Protein AF-A0AAW6Y0H8-F1 (afdb_monomer_lite)

InterPro domains:
  IPR003447 FemABX peptidyl transferase [PF02388] (2-88)
  IPR003447 FemABX peptidyl transferase [PS51191] (1-89)
  IPR016181 Acyl-CoA N-acyltransferase [SSF55729] (10-59)

pLDDT: mean 88.6, std 8.17, range [49.94, 97.69]

Sequence (89 aa):
FNSKGDPISTEKKELVSMLTNLNYQFDGLQKDYPGGEGDWHFVKDLDDLTEETLLKSFTKQGKSLVKKAKTFGIELHKLKRNELYKFKQ

Radius of gyration: 19.8 Å; chains: 1; bounding box: 46×23×46 Å

Organism: Streptococcus agalactiae (NCBI:txid1311)

Structure (mmCIF, N/CA/C/O backbone):
data_AF-A0AAW6Y0H8-F1
#
_entry.id   AF-A0AAW6Y0H8-F1
#
loop_
_atom_site.group_PDB
_atom_site.id
_atom_site.type_symbol
_atom_site.label_atom_id
_atom_site.label_alt_id
_atom_site.label_comp_id
_atom_site.label_asym_id
_atom_site.label_entity_id
_atom_site.label_seq_id
_atom_site.pdbx_PDB_ins_code
_atom_site.Cartn_x
_atom_site.Cartn_y
_atom_site.Cartn_z
_atom_site.occupancy
_atom_site.B_iso_or_equiv
_atom_site.auth_seq_id
_atom_site.auth_comp_id
_atom_site.auth_asym_id
_atom_site.auth_atom_id
_atom_site.pdbx_PDB_model_num
ATOM 1 N N . PHE A 1 1 ? 8.398 2.324 -3.438 1.00 74.75 1 PHE A N 1
ATOM 2 C CA . PHE A 1 1 ? 8.614 3.756 -3.145 1.00 74.75 1 PHE A CA 1
ATOM 3 C C . PHE A 1 1 ? 8.192 4.045 -1.712 1.00 74.75 1 PHE A C 1
ATOM 5 O O . PHE A 1 1 ? 7.515 3.206 -1.127 1.00 74.75 1 PHE A O 1
ATOM 12 N N . ASN A 1 2 ? 8.617 5.160 -1.116 1.00 77.19 2 ASN A N 1
ATOM 13 C CA . ASN A 1 2 ? 8.139 5.592 0.198 1.00 77.19 2 ASN A CA 1
ATOM 14 C C . ASN A 1 2 ? 6.784 6.316 0.048 1.00 77.19 2 ASN A C 1
ATOM 16 O O . ASN A 1 2 ? 6.283 6.508 -1.060 1.00 77.19 2 ASN A O 1
ATOM 20 N N . SER A 1 3 ? 6.197 6.764 1.159 1.00 69.69 3 SER A N 1
ATOM 21 C CA . SER A 1 3 ? 4.917 7.491 1.162 1.00 69.69 3 SER A CA 1
ATOM 22 C C . SER A 1 3 ? 4.950 8.876 0.496 1.00 69.69 3 SER A C 1
ATOM 24 O O . SER A 1 3 ? 3.916 9.536 0.439 1.00 69.69 3 SER A O 1
ATOM 26 N N . LYS A 1 4 ? 6.113 9.330 0.017 1.00 74.00 4 LYS A N 1
ATOM 27 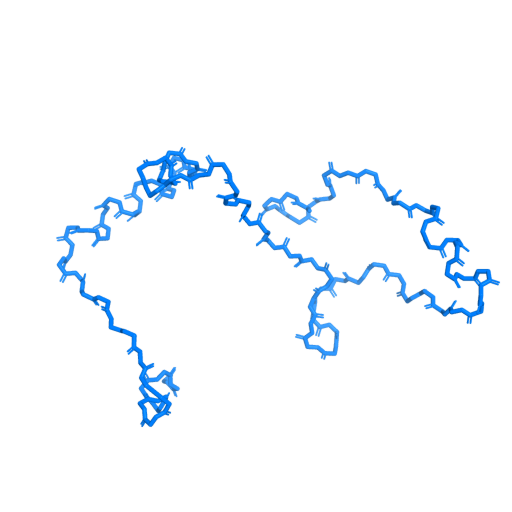C CA . LYS A 1 4 ? 6.308 10.570 -0.747 1.00 74.00 4 LYS A CA 1
ATOM 28 C C . LYS A 1 4 ? 6.573 10.316 -2.234 1.00 74.00 4 LYS A C 1
ATOM 30 O O . LYS A 1 4 ? 6.754 11.271 -2.978 1.00 74.00 4 LYS A O 1
ATOM 35 N N . GLY A 1 5 ? 6.581 9.053 -2.667 1.00 71.81 5 GLY A N 1
ATOM 36 C CA . GLY A 1 5 ? 6.903 8.698 -4.047 1.00 71.81 5 GLY A CA 1
ATOM 37 C C . GLY A 1 5 ? 8.404 8.669 -4.345 1.00 71.81 5 GLY A C 1
ATOM 38 O O . GLY A 1 5 ? 8.781 8.742 -5.509 1.00 71.81 5 GLY A O 1
ATOM 39 N N . ASP A 1 6 ? 9.259 8.542 -3.326 1.00 79.06 6 ASP A N 1
ATOM 40 C CA . ASP A 1 6 ? 10.700 8.376 -3.536 1.00 79.06 6 ASP A CA 1
ATOM 41 C C . ASP A 1 6 ? 11.080 6.884 -3.631 1.00 79.06 6 ASP A C 1
ATOM 43 O O . ASP A 1 6 ? 10.498 6.052 -2.919 1.00 79.06 6 ASP A O 1
ATOM 47 N N . PRO A 1 7 ? 12.085 6.505 -4.439 1.00 79.06 7 PRO A N 1
ATOM 48 C CA . PRO A 1 7 ? 12.626 5.148 -4.456 1.00 79.06 7 PRO A CA 1
ATOM 49 C C . PRO A 1 7 ? 13.163 4.724 -3.085 1.00 79.06 7 PRO A C 1
ATOM 51 O O . PRO A 1 7 ? 13.868 5.466 -2.413 1.00 79.06 7 PRO A O 1
ATOM 54 N N . ILE A 1 8 ? 12.818 3.500 -2.676 1.00 84.25 8 ILE A N 1
ATOM 55 C CA . ILE A 1 8 ? 13.271 2.876 -1.412 1.00 84.25 8 ILE A CA 1
ATOM 56 C C . ILE A 1 8 ? 14.336 1.803 -1.637 1.00 84.25 8 ILE A C 1
ATOM 58 O O . ILE A 1 8 ? 14.896 1.272 -0.685 1.00 84.25 8 ILE A O 1
ATOM 62 N N . SER A 1 9 ? 14.591 1.463 -2.896 1.00 83.88 9 SER A N 1
ATOM 63 C CA . SER A 1 9 ? 15.570 0.474 -3.313 1.00 83.88 9 SER A CA 1
ATOM 64 C C . SER A 1 9 ? 16.256 0.960 -4.577 1.00 83.88 9 SER A C 1
ATOM 66 O O . SER A 1 9 ? 15.713 1.780 -5.322 1.00 83.88 9 SER A O 1
ATOM 68 N N . THR A 1 10 ? 17.443 0.427 -4.831 1.00 84.25 10 THR A N 1
ATOM 69 C CA . THR A 1 10 ? 18.116 0.595 -6.113 1.00 84.25 10 THR A CA 1
ATOM 70 C C . THR A 1 10 ? 17.302 -0.053 -7.226 1.00 84.25 10 THR A C 1
ATOM 72 O O . THR A 1 10 ? 16.639 -1.073 -7.026 1.00 84.25 10 THR A O 1
ATOM 75 N N . GLU A 1 11 ? 17.365 0.547 -8.407 1.00 83.69 11 GLU A N 1
ATOM 76 C CA . GLU A 1 11 ? 16.821 -0.030 -9.630 1.00 83.69 11 GLU A CA 1
ATOM 77 C C . GLU A 1 11 ? 17.490 -1.379 -9.940 1.00 83.69 11 GLU A C 1
ATOM 79 O O . GLU A 1 11 ? 18.714 -1.507 -9.856 1.00 83.69 11 GLU A O 1
ATOM 84 N N . LYS A 1 12 ? 16.684 -2.372 -10.326 1.00 88.19 12 LYS A N 1
ATOM 85 C CA . LYS A 1 12 ? 17.141 -3.702 -10.750 1.00 88.19 12 LYS A CA 1
ATOM 86 C C . LYS A 1 12 ? 17.486 -3.712 -12.238 1.00 88.19 12 LYS A C 1
ATOM 88 O O . LYS A 1 12 ? 16.745 -4.252 -13.063 1.00 88.19 12 LYS A O 1
ATOM 93 N N . LYS A 1 13 ? 18.593 -3.058 -12.592 1.00 91.00 13 LYS A N 1
ATOM 94 C CA . LYS A 1 13 ? 19.030 -2.882 -13.990 1.00 91.00 13 LYS A CA 1
ATOM 95 C C . LYS A 1 13 ? 19.254 -4.209 -14.714 1.00 91.00 13 LYS A C 1
ATOM 97 O O . LYS A 1 13 ? 19.049 -4.282 -15.919 1.00 91.00 13 LYS A O 1
ATOM 102 N N . GLU A 1 14 ? 19.614 -5.260 -13.983 1.00 94.75 14 GLU A N 1
ATOM 103 C CA . GLU A 1 14 ? 19.809 -6.606 -14.513 1.00 94.75 14 GLU A CA 1
ATOM 104 C C . GLU A 1 14 ? 18.544 -7.177 -15.167 1.00 94.75 14 GLU A C 1
ATOM 106 O O . GLU A 1 14 ? 18.631 -7.807 -16.220 1.00 94.75 14 GLU A O 1
ATOM 111 N N . LEU A 1 15 ? 17.366 -6.906 -14.594 1.00 93.31 15 LEU A N 1
ATOM 112 C CA . LEU A 1 15 ? 16.090 -7.370 -15.142 1.00 93.31 15 LEU A CA 1
ATOM 113 C C . LEU A 1 15 ? 15.739 -6.621 -16.426 1.00 93.31 15 LEU A C 1
ATOM 115 O O . LEU A 1 15 ? 15.319 -7.238 -17.403 1.00 93.31 15 LEU A O 1
ATOM 119 N N . VAL A 1 16 ? 15.966 -5.304 -16.435 1.00 92.94 16 VAL A N 1
ATOM 120 C CA . VAL A 1 16 ? 15.773 -4.470 -17.627 1.00 92.94 16 VAL A CA 1
ATOM 121 C C . VAL A 1 16 ? 16.677 -4.966 -18.754 1.00 92.94 16 VAL A C 1
ATOM 123 O O . VAL A 1 16 ? 16.185 -5.239 -19.844 1.00 92.94 16 VAL A O 1
ATOM 126 N N . SER A 1 17 ? 17.972 -5.172 -18.484 1.00 95.31 17 SER A N 1
ATOM 127 C CA . SER A 1 17 ? 18.922 -5.693 -19.475 1.00 95.31 17 SER A CA 1
ATOM 128 C C . SER A 1 17 ? 18.546 -7.082 -19.990 1.00 95.31 17 SER A C 1
ATOM 130 O O . SER A 1 17 ? 18.661 -7.341 -21.184 1.00 95.31 17 SER A O 1
ATOM 132 N N . MET A 1 18 ? 18.080 -7.982 -19.120 1.00 96.94 18 MET A N 1
ATOM 133 C CA . MET A 1 18 ? 17.636 -9.315 -19.534 1.00 96.94 18 MET A CA 1
ATOM 134 C C . MET A 1 18 ? 16.498 -9.238 -20.562 1.00 96.94 18 MET A C 1
ATOM 136 O O . MET A 1 18 ? 16.520 -9.969 -21.549 1.00 96.94 18 MET A O 1
ATOM 140 N N . LEU A 1 19 ? 15.529 -8.344 -20.353 1.00 96.06 19 LEU A N 1
ATOM 141 C CA . LEU A 1 19 ? 14.388 -8.175 -21.254 1.00 96.06 19 LEU A CA 1
ATOM 142 C C . LEU A 1 19 ? 14.773 -7.437 -22.541 1.00 96.06 19 LEU A C 1
ATOM 144 O O . LEU A 1 19 ? 14.392 -7.869 -23.629 1.00 96.06 19 LEU A O 1
ATOM 148 N N . THR A 1 20 ? 15.569 -6.371 -22.460 1.00 96.19 20 THR A N 1
ATOM 149 C CA . THR A 1 20 ? 15.982 -5.624 -23.659 1.00 96.19 20 THR A CA 1
ATOM 150 C C . THR A 1 20 ? 16.918 -6.432 -24.559 1.00 96.19 20 THR A C 1
ATOM 152 O O . THR A 1 20 ? 16.831 -6.315 -25.780 1.00 96.19 20 THR A O 1
ATOM 155 N N . ASN A 1 21 ? 17.723 -7.343 -23.998 1.00 97.44 21 ASN A N 1
ATOM 156 C CA . ASN A 1 21 ? 18.514 -8.311 -24.771 1.00 97.44 21 ASN A CA 1
ATOM 157 C C . ASN A 1 21 ? 17.649 -9.301 -25.574 1.00 97.44 21 ASN A C 1
ATOM 159 O O . ASN A 1 21 ? 18.124 -9.885 -26.546 1.00 97.44 21 ASN A O 1
ATOM 163 N N . LEU A 1 22 ? 16.382 -9.487 -25.190 1.00 97.69 22 LEU A N 1
ATOM 164 C CA . LEU A 1 22 ? 15.386 -10.272 -25.928 1.00 97.69 22 LEU A CA 1
ATOM 165 C C . LEU A 1 22 ? 14.548 -9.403 -26.889 1.00 97.69 22 LEU A C 1
ATOM 167 O O . LEU A 1 22 ? 13.503 -9.844 -27.361 1.00 97.69 22 LEU A O 1
ATOM 171 N N . ASN A 1 23 ? 15.010 -8.184 -27.195 1.00 96.94 23 ASN A N 1
ATOM 172 C CA . ASN A 1 23 ? 14.367 -7.181 -28.054 1.00 96.94 23 ASN A CA 1
ATOM 173 C C . ASN A 1 23 ? 13.058 -6.569 -27.516 1.00 96.94 23 ASN A C 1
ATOM 175 O O . ASN A 1 23 ? 12.344 -5.906 -28.274 1.00 96.94 23 ASN A O 1
ATOM 179 N N . TYR A 1 24 ? 12.744 -6.721 -26.224 1.00 96.94 24 TYR A N 1
ATOM 180 C CA . TYR A 1 24 ? 11.675 -5.929 -25.604 1.00 96.94 24 TYR A CA 1
ATOM 181 C C . TYR A 1 24 ? 12.094 -4.458 -25.479 1.00 96.94 24 TYR A C 1
ATOM 183 O O . TYR A 1 24 ? 13.265 -4.150 -25.254 1.00 96.94 24 TYR A O 1
ATOM 191 N N . GLN A 1 25 ? 11.131 -3.545 -25.609 1.00 93.62 25 GLN A N 1
ATOM 192 C CA . GLN A 1 25 ? 11.342 -2.117 -25.371 1.00 93.62 25 GLN A CA 1
ATOM 193 C C . GLN A 1 25 ? 11.059 -1.795 -23.905 1.00 93.62 25 GLN A C 1
ATOM 195 O O . GLN A 1 25 ? 10.099 -2.302 -23.327 1.00 93.62 25 GLN A O 1
ATOM 200 N N . PHE A 1 26 ? 11.916 -0.977 -23.301 1.00 91.25 26 PHE A N 1
ATOM 201 C CA . PHE A 1 26 ? 11.714 -0.471 -21.951 1.00 91.25 26 PHE A CA 1
ATOM 202 C C . PHE A 1 26 ? 11.295 0.992 -22.032 1.00 91.25 26 PHE A C 1
ATOM 204 O O . PHE A 1 26 ? 12.110 1.854 -22.355 1.00 91.25 26 PHE A O 1
ATOM 211 N N . ASP A 1 27 ? 10.039 1.267 -21.693 1.00 87.12 27 ASP A N 1
ATOM 212 C CA . ASP A 1 27 ? 9.448 2.609 -21.776 1.00 87.12 27 ASP A CA 1
ATOM 213 C C . ASP A 1 27 ? 9.863 3.535 -20.613 1.00 87.12 27 ASP A C 1
ATOM 215 O O . ASP A 1 27 ? 9.323 4.632 -20.450 1.00 87.12 27 ASP A O 1
ATOM 219 N N . GLY A 1 28 ? 10.833 3.100 -19.801 1.00 87.12 28 GLY A N 1
ATOM 220 C CA . GLY A 1 28 ? 11.248 3.765 -18.573 1.00 87.12 28 GLY A CA 1
ATOM 221 C C . GLY A 1 28 ? 10.301 3.496 -17.402 1.00 87.12 28 GLY A C 1
ATOM 222 O O . GLY A 1 28 ? 9.231 2.920 -17.558 1.00 87.12 28 GLY A O 1
ATOM 223 N N . LEU A 1 29 ? 10.708 3.928 -16.206 1.00 82.44 29 LEU A N 1
ATOM 224 C CA . LEU A 1 29 ? 9.816 3.973 -15.046 1.00 82.44 29 LEU A CA 1
ATOM 225 C C . LEU A 1 29 ? 8.948 5.224 -15.155 1.00 82.44 29 LEU A C 1
ATOM 227 O O . LEU A 1 29 ? 9.446 6.348 -15.002 1.00 82.44 29 LEU A O 1
ATOM 231 N N . GLN A 1 30 ? 7.666 5.032 -15.429 1.00 79.75 30 GLN A N 1
ATOM 232 C CA . GLN A 1 30 ? 6.726 6.116 -15.637 1.00 79.75 30 GLN A CA 1
ATOM 233 C C . GLN A 1 30 ? 6.192 6.637 -14.295 1.00 79.75 30 GLN A C 1
ATOM 235 O O . GLN A 1 30 ? 6.261 6.005 -13.233 1.00 79.75 30 GLN A O 1
ATOM 240 N N . LYS A 1 31 ? 5.722 7.880 -14.336 1.00 77.44 31 LYS A N 1
ATOM 241 C CA . LYS A 1 31 ? 4.971 8.519 -13.256 1.00 77.44 31 LYS A CA 1
ATOM 242 C C . LYS A 1 31 ? 3.538 8.702 -13.751 1.00 77.44 31 LYS A C 1
ATOM 244 O O . LYS A 1 31 ? 3.298 8.651 -14.953 1.00 77.44 31 LYS A O 1
ATOM 249 N N . ASP A 1 32 ? 2.614 8.925 -12.826 1.00 78.25 32 ASP A N 1
ATOM 250 C CA . ASP A 1 32 ? 1.178 9.054 -13.101 1.00 78.25 32 ASP A CA 1
ATOM 251 C C . ASP A 1 32 ? 0.520 7.725 -13.534 1.00 78.25 32 ASP A C 1
ATOM 253 O O . ASP A 1 32 ? 0.938 6.660 -13.081 1.00 78.25 32 ASP A O 1
ATOM 257 N N . TYR A 1 33 ? -0.551 7.787 -14.336 1.00 80.62 33 TYR A N 1
ATOM 258 C CA . TYR A 1 33 ? -1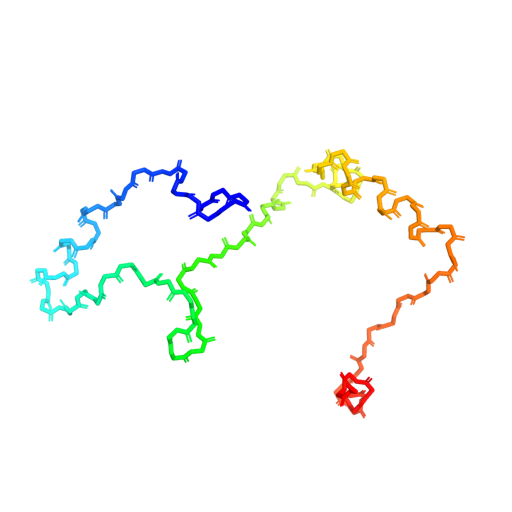.359 6.629 -14.763 1.00 80.62 33 TYR A CA 1
ATOM 259 C C . TYR A 1 33 ? -1.417 6.487 -16.298 1.00 80.62 33 TYR A C 1
ATOM 261 O O . TYR A 1 33 ? -2.498 6.571 -16.896 1.00 80.62 33 TYR A O 1
ATOM 269 N N . PRO A 1 34 ? -0.269 6.322 -16.970 1.00 77.88 34 PRO A N 1
ATOM 270 C CA . PRO A 1 34 ? -0.216 6.119 -18.413 1.00 77.88 34 PRO A CA 1
ATOM 271 C C . PRO A 1 34 ? -0.897 4.791 -18.780 1.00 77.88 34 PRO A C 1
ATOM 273 O O . PRO A 1 34 ? -0.582 3.741 -18.240 1.00 77.88 34 PRO A O 1
ATOM 276 N N . GLY A 1 35 ? -1.905 4.828 -19.657 1.00 76.94 35 GLY A N 1
ATOM 277 C CA . GLY A 1 35 ? -2.691 3.629 -19.995 1.00 76.94 35 GLY A CA 1
ATOM 278 C C . GLY A 1 35 ? -3.651 3.141 -18.895 1.00 76.94 35 GLY A C 1
ATOM 279 O O . GLY A 1 35 ? -4.357 2.159 -19.108 1.00 76.94 35 GLY A O 1
ATOM 280 N N . GLY A 1 36 ? -3.739 3.851 -17.763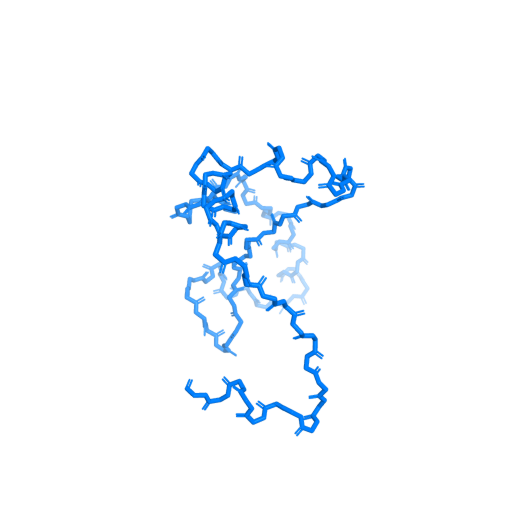 1.00 78.00 36 GLY A N 1
ATOM 281 C CA . GLY A 1 36 ? -4.698 3.601 -16.680 1.00 78.00 36 GLY A CA 1
ATOM 282 C C . GLY A 1 36 ? -4.155 2.821 -15.478 1.00 78.00 36 GLY A C 1
ATOM 283 O O . GLY A 1 36 ? -4.789 2.854 -14.423 1.00 78.00 36 GLY A O 1
ATOM 284 N N . GLU A 1 37 ? -2.986 2.189 -15.588 1.00 80.94 37 GLU A N 1
ATOM 285 C CA . GLU A 1 37 ? -2.292 1.527 -14.476 1.00 80.94 37 GLU A CA 1
ATOM 286 C C . GLU A 1 37 ? -0.991 2.277 -14.169 1.00 80.94 37 GLU A C 1
ATOM 288 O O . GLU A 1 37 ? -0.293 2.719 -15.075 1.00 80.94 37 GLU A O 1
ATOM 293 N N . GLY A 1 38 ? -0.701 2.498 -12.887 1.00 82.69 38 GLY A N 1
ATOM 294 C CA . GLY A 1 38 ? 0.523 3.177 -12.468 1.00 82.69 38 GLY A CA 1
ATOM 295 C C . GLY A 1 38 ? 1.623 2.172 -12.141 1.00 82.69 38 GLY A C 1
ATOM 296 O O . GLY A 1 38 ? 1.364 1.161 -11.493 1.00 82.69 38 GLY A O 1
ATOM 297 N N . ASP A 1 39 ? 2.870 2.493 -12.484 1.00 82.12 39 ASP A N 1
ATOM 298 C CA . ASP A 1 39 ? 4.034 1.649 -12.165 1.00 82.12 39 ASP A CA 1
ATOM 299 C C . ASP A 1 39 ? 4.281 1.512 -10.646 1.00 82.12 39 ASP A C 1
ATOM 301 O O . ASP A 1 39 ? 4.938 0.577 -10.176 1.00 82.12 39 ASP A O 1
ATOM 305 N N . TRP A 1 40 ? 3.748 2.443 -9.846 1.00 79.94 40 TRP A N 1
ATOM 306 C CA . TRP A 1 40 ? 3.983 2.533 -8.406 1.00 79.94 40 TRP A CA 1
ATOM 307 C C . TRP A 1 40 ? 2.789 2.065 -7.586 1.00 79.94 40 TRP A C 1
ATOM 309 O O . TRP A 1 40 ? 1.737 2.697 -7.560 1.00 79.94 40 TRP A O 1
ATOM 319 N N . HIS A 1 41 ? 3.016 1.022 -6.790 1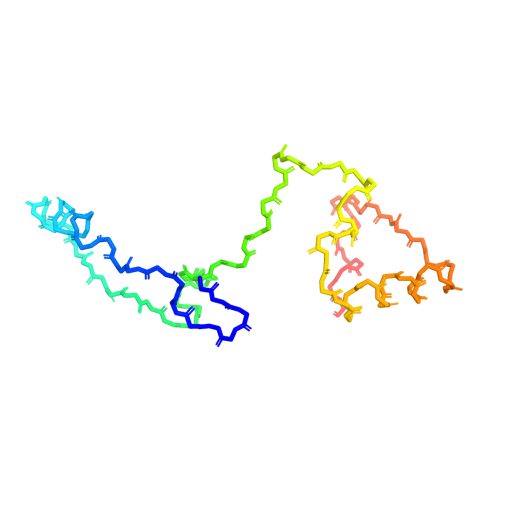.00 81.50 41 HIS A N 1
ATOM 320 C CA . HIS A 1 41 ? 2.013 0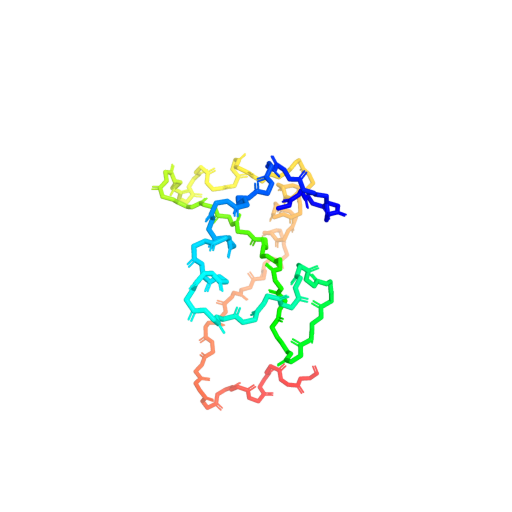.459 -5.896 1.00 81.50 41 HIS A CA 1
ATOM 321 C C . HIS A 1 41 ? 2.346 0.738 -4.426 1.00 81.50 41 HIS A C 1
ATOM 323 O O . HIS A 1 41 ? 3.469 0.504 -3.967 1.00 81.50 41 HIS A O 1
ATOM 329 N N . PHE A 1 42 ? 1.353 1.197 -3.657 1.00 83.12 42 PHE A N 1
ATOM 330 C CA . PHE A 1 42 ? 1.422 1.170 -2.197 1.00 83.12 42 PHE A CA 1
ATOM 331 C C . PHE A 1 42 ? 0.995 -0.217 -1.712 1.00 83.12 42 PHE A C 1
ATOM 333 O O . PHE A 1 42 ? -0.194 -0.506 -1.586 1.00 83.12 42 PHE A O 1
ATOM 340 N N . VAL A 1 43 ? 1.976 -1.083 -1.467 1.00 86.62 43 VAL A N 1
ATOM 341 C CA . VAL A 1 43 ? 1.738 -2.457 -1.014 1.00 86.62 43 VAL A CA 1
ATOM 342 C C . VAL A 1 43 ? 1.914 -2.529 0.494 1.00 86.62 43 VAL A C 1
ATOM 344 O O . VAL A 1 43 ? 2.940 -2.117 1.037 1.00 86.62 43 VAL A O 1
ATOM 347 N N . LYS A 1 44 ? 0.905 -3.071 1.173 1.00 87.25 44 LYS A N 1
ATOM 348 C CA . LYS A 1 44 ? 0.993 -3.425 2.583 1.00 87.25 44 LYS A CA 1
ATOM 349 C C . LYS A 1 44 ? 1.090 -4.938 2.691 1.00 87.25 44 LYS A C 1
ATOM 351 O O . LYS A 1 44 ? 0.100 -5.619 2.458 1.00 87.25 44 LYS A O 1
ATOM 356 N N . ASP A 1 45 ? 2.264 -5.420 3.064 1.00 90.25 45 ASP A N 1
ATOM 357 C CA . ASP A 1 45 ? 2.476 -6.832 3.359 1.00 90.25 45 ASP A CA 1
ATOM 358 C C . ASP A 1 45 ? 1.634 -7.256 4.578 1.00 90.25 45 ASP A C 1
ATOM 360 O O . ASP A 1 45 ? 1.529 -6.512 5.568 1.00 90.25 45 ASP A O 1
ATOM 364 N N . LEU A 1 46 ? 0.974 -8.408 4.455 1.00 94.38 46 LEU A N 1
ATOM 365 C CA . LEU A 1 46 ? 0.077 -8.984 5.451 1.00 94.38 46 LEU A CA 1
ATOM 366 C C . LEU A 1 46 ? 0.518 -10.377 5.921 1.00 94.38 46 LEU A C 1
ATOM 368 O O . LEU A 1 46 ? -0.111 -10.868 6.855 1.00 94.38 46 LEU A O 1
ATOM 372 N N . ASP A 1 47 ? 1.556 -10.986 5.333 1.00 94.25 47 ASP A N 1
ATOM 373 C CA . ASP A 1 47 ? 1.883 -12.407 5.549 1.00 94.25 47 ASP A CA 1
ATOM 374 C C . ASP A 1 47 ? 2.119 -12.739 7.036 1.00 94.25 47 ASP A C 1
ATOM 376 O O . ASP A 1 47 ? 1.620 -13.745 7.536 1.00 94.25 47 ASP A O 1
ATOM 380 N N . ASP A 1 48 ? 2.763 -11.833 7.778 1.00 92.88 48 ASP A N 1
ATOM 381 C CA . ASP A 1 48 ? 3.051 -11.989 9.214 1.00 92.88 48 ASP A CA 1
ATOM 382 C C . ASP A 1 48 ? 2.127 -11.159 10.133 1.00 92.88 48 ASP A C 1
ATOM 384 O O . ASP A 1 48 ? 2.433 -10.909 11.307 1.00 92.88 48 ASP A O 1
ATOM 388 N N . LEU A 1 49 ? 0.995 -10.668 9.617 1.00 95.44 49 LEU A N 1
ATOM 389 C CA . LEU A 1 49 ? 0.064 -9.837 10.381 1.00 95.44 49 LEU A CA 1
ATOM 390 C C . LEU A 1 49 ? -1.229 -10.577 10.717 1.00 95.44 49 LEU A C 1
ATOM 392 O O . LEU A 1 49 ? -1.894 -11.163 9.872 1.00 95.44 49 LEU A O 1
ATOM 396 N N . THR A 1 50 ? -1.642 -10.453 11.973 1.00 94.88 50 THR A N 1
ATOM 397 C CA . THR A 1 50 ? -2.964 -10.860 12.447 1.00 94.88 50 THR A CA 1
ATOM 398 C C . THR A 1 50 ? -3.883 -9.647 12.494 1.00 94.88 50 THR A C 1
ATOM 400 O O . THR A 1 50 ? -3.429 -8.503 12.433 1.00 94.88 50 THR A O 1
ATOM 403 N N . GLU A 1 51 ? -5.187 -9.856 12.670 1.00 87.88 51 GLU A N 1
ATOM 404 C CA . GLU A 1 51 ? -6.136 -8.752 12.860 1.00 87.88 51 GLU A CA 1
ATOM 405 C C . GLU A 1 51 ? -5.729 -7.828 14.030 1.00 87.88 51 GLU A C 1
ATOM 407 O O . GLU A 1 51 ? -5.798 -6.599 13.934 1.00 87.88 51 GLU A O 1
ATOM 412 N N . GLU A 1 52 ? -5.210 -8.410 15.113 1.00 87.62 52 GLU A N 1
ATOM 413 C CA . GLU A 1 52 ? -4.768 -7.680 16.304 1.00 87.62 52 GLU A CA 1
ATOM 414 C C . GLU A 1 52 ? -3.473 -6.887 16.079 1.00 87.62 52 GLU A C 1
ATOM 416 O O . GLU A 1 52 ? -3.300 -5.781 16.612 1.00 87.62 52 GLU A O 1
ATOM 421 N N . THR A 1 53 ? -2.532 -7.442 15.305 1.00 93.75 53 THR A N 1
ATOM 422 C CA . THR A 1 53 ? -1.246 -6.787 15.020 1.00 93.75 53 THR A CA 1
ATOM 423 C C . THR A 1 53 ? -1.323 -5.849 13.820 1.00 93.75 53 THR A C 1
ATOM 425 O O . THR A 1 53 ? -0.529 -4.908 13.738 1.00 93.75 53 THR A O 1
ATOM 428 N N . LEU A 1 54 ? -2.336 -5.995 12.963 1.00 94.31 54 LEU A N 1
ATOM 429 C CA . LEU A 1 54 ? -2.570 -5.145 11.802 1.00 94.31 54 LEU A CA 1
ATOM 430 C C . LEU A 1 54 ? -2.650 -3.673 12.202 1.00 94.31 54 LEU A C 1
ATOM 432 O O . LEU A 1 54 ? -1.921 -2.843 11.661 1.00 94.31 54 LEU A O 1
ATOM 436 N N . LEU A 1 55 ? -3.468 -3.337 13.204 1.00 92.94 55 LEU A N 1
ATOM 437 C CA . LEU A 1 55 ? -3.593 -1.951 13.662 1.00 92.94 55 LEU A CA 1
ATOM 438 C C . LEU A 1 55 ? -2.272 -1.418 14.238 1.00 92.94 55 LEU A C 1
ATOM 440 O O . LEU A 1 55 ? -1.987 -0.221 14.144 1.00 92.94 55 LEU A O 1
ATOM 444 N N . LYS A 1 56 ? -1.429 -2.290 14.811 1.00 92.56 56 LYS A N 1
ATOM 445 C CA . LYS A 1 56 ? -0.107 -1.908 15.330 1.00 92.56 56 LYS A CA 1
ATOM 446 C C . LYS A 1 56 ? 0.860 -1.518 14.210 1.00 92.56 56 LYS A C 1
ATOM 448 O O . LYS A 1 56 ? 1.728 -0.685 14.473 1.00 92.56 56 LYS A O 1
ATOM 453 N N . SER A 1 57 ? 0.663 -2.009 12.986 1.00 92.31 57 SER A N 1
ATOM 454 C CA . SER A 1 57 ? 1.505 -1.679 11.830 1.00 92.31 57 SER A CA 1
ATOM 455 C C . SER A 1 57 ? 1.189 -0.308 11.203 1.00 92.31 57 SER A C 1
ATOM 457 O O . SER A 1 57 ? 1.875 0.115 10.278 1.00 92.31 57 SER A O 1
ATOM 459 N N . PHE A 1 58 ? 0.127 0.379 11.640 1.00 91.88 58 PHE A N 1
ATOM 460 C CA . PHE A 1 58 ? -0.271 1.671 11.071 1.00 91.88 58 PHE A CA 1
ATOM 461 C C . PHE A 1 58 ? 0.601 2.804 11.633 1.00 91.88 58 PHE A C 1
ATOM 463 O O . PHE A 1 58 ? 1.134 2.720 12.746 1.00 91.88 58 PHE A O 1
ATOM 470 N N . THR A 1 59 ? 0.683 3.922 10.907 1.00 92.38 59 THR A N 1
ATOM 471 C CA . THR A 1 59 ? 1.283 5.158 11.435 1.00 92.38 59 THR A CA 1
ATOM 472 C C . THR A 1 59 ? 0.530 5.637 12.683 1.00 92.38 59 THR A C 1
ATOM 474 O O . THR A 1 59 ? -0.633 5.288 12.905 1.00 92.38 59 THR A O 1
ATOM 477 N N . LYS A 1 60 ? 1.159 6.486 13.509 1.00 94.50 60 LYS A N 1
ATOM 478 C CA . LYS A 1 60 ? 0.498 7.084 14.688 1.00 94.50 60 LYS A CA 1
ATOM 479 C C . LYS A 1 60 ? -0.818 7.777 14.309 1.00 94.50 60 LYS A C 1
ATOM 481 O O . LYS A 1 60 ? -1.823 7.614 15.000 1.00 94.50 60 LYS A O 1
ATOM 486 N N . GLN A 1 61 ? -0.813 8.503 13.192 1.00 95.25 61 GLN A N 1
ATOM 487 C CA . GLN A 1 61 ? -2.003 9.159 12.657 1.00 95.25 61 GLN A CA 1
ATOM 488 C C . GLN A 1 61 ? -3.052 8.138 12.201 1.00 95.25 61 GLN A C 1
ATOM 490 O O . GLN A 1 61 ? -4.206 8.251 12.606 1.00 95.25 61 GLN A O 1
ATOM 495 N N . GLY A 1 62 ? -2.655 7.102 11.452 1.00 94.25 62 GLY A N 1
ATOM 496 C CA . GLY A 1 62 ? -3.563 6.038 11.012 1.00 94.25 62 GLY A CA 1
ATOM 497 C C . GLY A 1 62 ? -4.258 5.338 12.183 1.00 94.25 62 GLY A C 1
ATOM 498 O O . GLY A 1 62 ? -5.477 5.186 12.178 1.00 94.25 62 GLY A O 1
ATOM 499 N N . LYS A 1 63 ? -3.512 5.013 13.248 1.00 94.88 63 LYS A N 1
ATOM 500 C CA . LYS A 1 63 ? -4.072 4.439 14.486 1.00 94.88 63 LYS A CA 1
ATOM 501 C C . LYS A 1 63 ? -5.126 5.344 15.125 1.00 94.88 63 LYS A C 1
ATOM 503 O O . LYS A 1 63 ? -6.169 4.856 15.553 1.00 94.88 63 LYS A O 1
ATOM 508 N N . SER A 1 64 ? -4.851 6.648 15.204 1.00 95.94 64 SER A N 1
ATOM 509 C CA . SER A 1 64 ? -5.783 7.634 15.769 1.00 95.94 64 SER A CA 1
ATOM 510 C C . SER A 1 64 ? -7.075 7.724 14.951 1.00 95.94 64 SER A C 1
ATOM 512 O O . SER A 1 64 ? -8.170 7.673 15.511 1.00 95.94 64 SER A O 1
ATOM 514 N N . LEU A 1 65 ? -6.952 7.764 13.620 1.00 95.94 65 LEU A N 1
ATOM 515 C CA . LEU A 1 65 ? -8.095 7.832 12.709 1.00 95.94 65 LEU A CA 1
ATOM 516 C C . LEU A 1 65 ? -8.971 6.579 12.781 1.00 95.94 65 LEU A C 1
ATOM 518 O O . LEU A 1 65 ? -10.186 6.709 12.879 1.00 95.94 65 LEU A O 1
ATOM 522 N N . VAL A 1 66 ? -8.377 5.380 12.822 1.00 93.12 66 VAL A N 1
ATOM 523 C CA . VAL A 1 66 ? -9.141 4.128 12.976 1.00 93.12 66 VAL A CA 1
ATOM 524 C C . VAL A 1 66 ? -9.899 4.105 14.305 1.00 93.12 66 VAL A C 1
ATOM 526 O O . VAL A 1 66 ? -11.074 3.745 14.335 1.00 93.12 66 VAL A O 1
ATOM 529 N N . LYS A 1 67 ? -9.267 4.525 15.410 1.00 92.62 67 LYS A N 1
ATOM 530 C CA . LYS A 1 67 ? -9.943 4.606 16.716 1.00 92.62 67 LYS A CA 1
ATOM 531 C C . LYS A 1 67 ? -11.115 5.587 16.692 1.00 92.62 67 LYS A C 1
ATOM 533 O O . LYS A 1 67 ? -12.179 5.247 17.191 1.00 92.62 67 LYS A O 1
ATOM 538 N N . LYS A 1 68 ? -10.936 6.763 16.080 1.00 95.06 68 LYS A N 1
ATOM 539 C CA . LYS A 1 68 ? -12.002 7.762 15.914 1.00 95.06 68 LYS A CA 1
ATOM 540 C C . LYS A 1 68 ? -13.137 7.245 15.024 1.00 95.06 68 LYS A C 1
ATOM 542 O O . LYS A 1 68 ? -14.296 7.449 15.347 1.00 95.06 68 LYS A O 1
ATOM 547 N N . ALA A 1 69 ? -12.830 6.531 13.943 1.00 93.75 69 ALA A N 1
ATOM 548 C CA . ALA A 1 69 ? -13.851 5.940 13.079 1.00 93.75 69 ALA A CA 1
ATOM 549 C C . ALA A 1 69 ? -14.768 4.971 13.848 1.00 93.75 69 ALA A C 1
ATOM 551 O O . ALA A 1 69 ? -15.986 5.014 13.691 1.00 93.75 69 ALA A O 1
ATOM 552 N N . LYS A 1 70 ? -14.192 4.162 14.751 1.00 91.31 70 LYS A N 1
ATOM 553 C CA . LYS A 1 70 ? -14.946 3.220 15.593 1.00 91.31 70 LYS A CA 1
ATOM 554 C C . LYS A 1 70 ? -15.930 3.895 16.558 1.00 91.31 70 LYS A C 1
ATOM 556 O O . LYS A 1 70 ? -16.898 3.255 16.948 1.00 91.31 70 LYS A O 1
ATOM 561 N N . THR A 1 71 ? -15.734 5.165 16.929 1.00 95.75 71 THR A N 1
ATOM 562 C CA . THR A 1 71 ? -16.668 5.870 17.829 1.00 95.75 71 THR A CA 1
ATOM 563 C C . THR A 1 71 ? -17.913 6.395 17.121 1.00 95.75 71 THR A C 1
ATOM 565 O O . THR A 1 71 ? -18.857 6.794 17.789 1.00 95.75 71 THR A O 1
ATOM 568 N N . PHE A 1 72 ? -17.929 6.422 15.785 1.00 95.69 72 PHE A N 1
ATOM 569 C CA . PHE A 1 72 ? -19.066 6.933 15.016 1.00 95.69 72 PHE A CA 1
ATOM 570 C C . PHE A 1 72 ? -20.187 5.909 14.804 1.00 95.69 72 PHE A C 1
ATOM 572 O O . PHE A 1 72 ? -21.205 6.266 14.224 1.00 95.69 72 PHE A O 1
ATOM 579 N N . GLY A 1 73 ? -20.014 4.654 15.236 1.00 92.38 73 GLY A N 1
ATOM 580 C CA . GLY A 1 73 ? -21.017 3.605 15.013 1.00 92.38 73 GLY A CA 1
ATOM 581 C C . GLY A 1 73 ? -21.231 3.277 13.531 1.00 92.38 73 GLY A C 1
ATOM 582 O O . GLY A 1 73 ? -22.325 2.887 13.143 1.00 92.38 73 GLY A O 1
ATOM 583 N N . ILE A 1 74 ? -20.209 3.480 12.691 1.00 93.19 74 ILE A N 1
ATOM 584 C CA . ILE A 1 74 ? -20.275 3.178 11.257 1.00 93.19 74 ILE A CA 1
ATOM 585 C C . ILE A 1 74 ? -20.293 1.662 11.064 1.00 93.19 74 ILE A C 1
ATOM 587 O O . ILE A 1 74 ? -19.406 0.960 11.554 1.00 93.19 74 ILE A O 1
ATOM 591 N N . GLU A 1 75 ? -21.254 1.181 10.283 1.00 92.00 75 GLU A N 1
ATOM 592 C CA . GLU A 1 75 ? -21.332 -0.210 9.848 1.00 92.00 75 GLU A CA 1
ATOM 593 C C . GLU A 1 75 ? -20.813 -0.363 8.415 1.00 92.00 75 GLU A C 1
ATOM 595 O O . GLU A 1 75 ? -21.000 0.504 7.558 1.00 92.00 75 GLU A O 1
ATOM 600 N N . LEU A 1 76 ? -20.129 -1.479 8.154 1.00 91.81 76 LEU A N 1
ATOM 601 C CA . LEU A 1 76 ? -19.616 -1.820 6.831 1.00 91.81 76 LEU A CA 1
ATOM 602 C C . LEU A 1 76 ? -20.462 -2.938 6.229 1.00 91.81 76 LEU A C 1
ATOM 604 O O . LEU A 1 76 ? -20.687 -3.971 6.859 1.00 91.81 76 LEU A O 1
ATOM 608 N N . HIS A 1 77 ? -20.865 -2.764 4.973 1.00 91.81 77 HIS A N 1
ATOM 609 C CA . HIS A 1 77 ? -21.622 -3.767 4.233 1.00 91.81 77 HIS A CA 1
ATOM 610 C C . HIS A 1 77 ? -20.923 -4.101 2.916 1.00 91.81 77 HIS A C 1
ATOM 612 O O . HIS A 1 77 ? -20.615 -3.220 2.112 1.00 91.81 77 HIS A O 1
ATOM 618 N N . LYS A 1 78 ? -20.687 -5.396 2.676 1.00 94.25 78 LYS A N 1
ATOM 619 C CA . LYS A 1 78 ? -20.149 -5.885 1.403 1.00 94.25 78 LYS A CA 1
ATOM 620 C C . LYS A 1 78 ? -21.252 -5.855 0.345 1.00 94.25 78 LYS A C 1
ATOM 622 O O . LYS A 1 78 ? -22.195 -6.638 0.422 1.00 94.25 78 LYS A O 1
ATOM 627 N N . LEU A 1 79 ? -21.109 -4.975 -0.643 1.00 94.00 79 LEU A N 1
ATOM 628 C CA . LEU A 1 79 ? -22.075 -4.838 -1.733 1.00 94.00 79 LEU A CA 1
ATOM 629 C C . LEU A 1 79 ? -22.087 -6.070 -2.645 1.00 94.00 79 LEU A C 1
ATOM 631 O O . LEU A 1 79 ? -21.041 -6.635 -2.981 1.00 94.00 79 LEU A O 1
ATOM 635 N N . LYS A 1 80 ? -23.283 -6.444 -3.105 1.00 95.38 80 LYS A N 1
ATOM 636 C CA . LYS A 1 80 ? -23.474 -7.393 -4.207 1.00 95.38 80 LYS A CA 1
ATOM 637 C C . LYS A 1 80 ? -23.367 -6.688 -5.561 1.00 95.38 80 LYS A C 1
ATOM 639 O O . LYS A 1 80 ? -23.496 -5.471 -5.670 1.00 95.38 80 LYS A O 1
ATOM 644 N N . ARG A 1 81 ? -23.187 -7.463 -6.637 1.00 94.00 81 ARG A N 1
ATOM 645 C CA . ARG A 1 81 ? -23.061 -6.933 -8.010 1.00 94.00 81 ARG A CA 1
ATOM 646 C C . ARG A 1 81 ? -24.254 -6.063 -8.427 1.00 94.00 81 ARG A C 1
ATOM 648 O O . ARG A 1 81 ? -24.051 -5.032 -9.059 1.00 94.00 81 ARG A O 1
ATOM 655 N N . ASN A 1 82 ? -25.472 -6.453 -8.052 1.00 94.88 82 ASN A N 1
ATOM 656 C CA . ASN A 1 82 ? -26.696 -5.692 -8.319 1.00 94.88 82 ASN A CA 1
ATOM 657 C C . ASN A 1 82 ? -26.834 -4.424 -7.457 1.00 94.88 82 ASN A C 1
ATOM 659 O O . ASN A 1 82 ? -27.707 -3.611 -7.728 1.00 94.88 82 ASN A O 1
ATOM 663 N N . GLU A 1 83 ? -25.978 -4.234 -6.452 1.00 94.44 83 GLU A N 1
ATOM 664 C CA . GLU A 1 83 ? -25.939 -3.045 -5.595 1.00 94.44 83 GLU A CA 1
ATOM 665 C C . GLU A 1 83 ? -24.849 -2.048 -6.007 1.00 94.44 83 GLU A C 1
ATOM 667 O O . GLU A 1 83 ? -24.703 -1.008 -5.369 1.00 94.44 83 GLU A O 1
ATOM 672 N N . LEU A 1 84 ? -24.095 -2.324 -7.080 1.00 92.81 84 LEU A N 1
ATOM 673 C CA . LEU A 1 84 ? -22.976 -1.481 -7.514 1.00 92.81 84 LEU A CA 1
ATOM 674 C C . LEU A 1 84 ? -23.391 -0.031 -7.817 1.00 92.81 84 LEU A C 1
ATOM 676 O O . LEU A 1 84 ? -22.581 0.880 -7.682 1.00 92.81 84 LEU A O 1
ATOM 680 N N . TYR A 1 85 ? -24.657 0.203 -8.172 1.00 92.19 85 TYR A N 1
ATOM 681 C CA . TYR A 1 85 ? -25.196 1.549 -8.375 1.00 92.19 85 TYR A CA 1
ATOM 6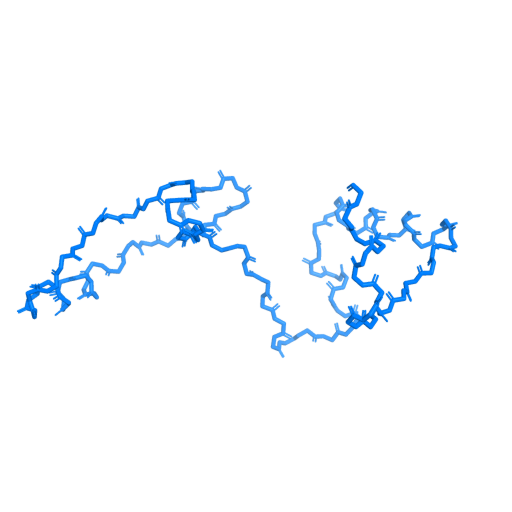82 C C . TYR A 1 85 ? -25.057 2.446 -7.132 1.00 92.19 85 TYR A C 1
ATOM 684 O O . TYR A 1 85 ? -24.934 3.657 -7.282 1.00 92.19 85 TYR A O 1
ATOM 692 N N . LYS A 1 86 ? -25.010 1.870 -5.919 1.00 91.94 86 LYS A N 1
ATOM 693 C CA . LYS A 1 86 ? -24.793 2.610 -4.665 1.00 91.94 86 LYS A CA 1
ATOM 694 C C . LYS A 1 86 ? -23.394 3.233 -4.573 1.00 91.94 86 LYS A C 1
ATOM 696 O O . LYS A 1 86 ? -23.208 4.162 -3.801 1.00 91.94 86 LYS A O 1
ATOM 701 N N . PHE A 1 87 ? -22.420 2.728 -5.336 1.00 89.81 87 PHE A N 1
ATOM 702 C CA . PHE A 1 87 ? -21.039 3.223 -5.332 1.00 89.81 87 PHE A CA 1
ATOM 703 C C . PHE A 1 87 ? -20.815 4.409 -6.285 1.00 89.81 87 PHE A C 1
ATOM 705 O O . PHE A 1 87 ? -19.837 5.127 -6.140 1.00 89.81 87 PHE A O 1
ATOM 712 N N . LYS A 1 88 ? -21.694 4.620 -7.273 1.00 75.19 88 LYS A N 1
ATOM 713 C CA . LYS A 1 88 ? -21.455 5.537 -8.402 1.00 75.19 88 LYS A CA 1
ATOM 714 C C . LYS A 1 88 ? -21.941 6.981 -8.159 1.00 75.19 88 LYS A C 1
ATOM 716 O O . LYS A 1 88 ? -22.384 7.618 -9.112 1.00 75.19 88 LYS A O 1
ATOM 721 N N . GLN A 1 89 ? -21.916 7.466 -6.916 1.00 49.94 89 GLN A N 1
ATOM 722 C CA . GLN A 1 89 ? -22.208 8.878 -6.615 1.00 49.94 89 GLN A CA 1
ATOM 723 C C . GLN A 1 89 ? -20.967 9.753 -6.753 1.00 49.94 89 GLN A C 1
ATOM 725 O O . GLN A 1 89 ? -19.875 9.283 -6.366 1.00 49.94 89 GLN A O 1
#

Secondary structure (DSSP, 8-state):
--TTS--SS---HHHHHHHHTTT--------S-GGG--S-------TT--HHHHGGGS-HHHHHHHHHHHTTT-------GGGGGGG--

Foldseek 3Di:
DPPVPDDPDDDPVVVVVVVVVVVDDDPDQDDDQVVHHHSDDPDDDPPPPDPVCVLVPDDPVSNVVVVVVVVVPDDDDDDDPVRCVVVPD